Protein AF-A0A9E3AH69-F1 (afdb_monomer_lite)

pLDDT: mean 85.75, std 10.53, range [43.09, 97.44]

Sequence (93 aa):
MIPEGLDHITAQGLTDLLAERFPDVRVRDFERCGDIHGTATKALLKVAYDSPAKGPERMWIKGGWEATSEILRGTGIFSREPRVYAELLPEQA

Radius of gyration: 13.83 Å; chains: 1; bounding box: 34×21×36 Å

Foldseek 3Di:
DAALDPVRDDQVVVQVVCCVPFPPWGWPDWDFPDWDDDLKIKTKIQTDTPDPTDDDRIDIRIGQNDPNNVVVVVVVCSVCVVVCCVVPPDDDD

Secondary structure (DSSP, 8-state):
---SSGGG--HHHHHHHHTTTSTT--EEEEEEEEEE-SSSEEEEEEEEESSSS---SEEEEEE--SGGGHHHHHTTHHHHHHHHHHHHSPPP-

Structure (mmCIF, N/CA/C/O backbone):
data_AF-A0A9E3AH69-F1
#
_entry.id   AF-A0A9E3AH69-F1
#
loop_
_atom_site.group_PDB
_atom_site.id
_atom_site.type_symbol
_atom_site.label_atom_id
_atom_site.label_alt_id
_atom_site.label_comp_id
_atom_site.label_asym_id
_atom_site.label_entity_id
_atom_site.label_seq_id
_atom_site.pdbx_PDB_ins_code
_atom_site.Cartn_x
_atom_site.Cartn_y
_atom_site.Cartn_z
_atom_site.occupancy
_atom_site.B_iso_or_equiv
_atom_site.auth_seq_id
_atom_site.auth_comp_id
_atom_site.auth_asym_id
_atom_site.auth_atom_id
_atom_site.pdbx_PDB_model_num
ATOM 1 N N . MET A 1 1 ? 6.099 -8.817 4.271 1.00 66.31 1 MET A N 1
ATOM 2 C CA . MET A 1 1 ? 6.693 -9.119 2.943 1.00 66.31 1 MET A CA 1
ATOM 3 C C . MET A 1 1 ? 6.136 -8.112 1.943 1.00 66.31 1 MET A C 1
ATOM 5 O O . MET A 1 1 ? 4.954 -7.818 2.039 1.00 66.31 1 MET A O 1
ATOM 9 N N . ILE A 1 2 ? 6.942 -7.545 1.039 1.00 73.81 2 ILE A N 1
ATOM 10 C CA . ILE A 1 2 ? 6.422 -6.647 -0.014 1.00 73.81 2 ILE A CA 1
ATOM 11 C C . ILE A 1 2 ? 5.787 -7.521 -1.111 1.00 73.81 2 ILE A C 1
ATOM 13 O O . ILE A 1 2 ? 6.450 -8.473 -1.524 1.00 73.81 2 ILE A O 1
ATOM 17 N N . PRO A 1 3 ? 4.556 -7.238 -1.582 1.00 85.06 3 PRO A N 1
ATOM 18 C CA . PRO A 1 3 ? 3.938 -7.978 -2.685 1.00 85.06 3 PRO A CA 1
ATOM 19 C C . PRO A 1 3 ? 4.815 -7.996 -3.942 1.00 85.06 3 PRO A C 1
ATOM 21 O O . PRO A 1 3 ? 5.601 -7.078 -4.172 1.00 85.06 3 PRO A O 1
ATOM 24 N N . GLU A 1 4 ? 4.667 -9.012 -4.791 1.00 86.88 4 GLU A N 1
ATOM 25 C CA . GLU A 1 4 ? 5.476 -9.160 -6.015 1.00 86.88 4 GLU A CA 1
ATOM 26 C C . GLU A 1 4 ? 5.072 -8.195 -7.140 1.00 86.88 4 GLU A C 1
ATOM 28 O O . GLU A 1 4 ? 5.836 -7.971 -8.078 1.00 86.88 4 GLU A O 1
ATOM 33 N N . GLY A 1 5 ? 3.888 -7.591 -7.030 1.00 90.12 5 GLY A N 1
ATOM 34 C CA . GLY A 1 5 ? 3.341 -6.623 -7.975 1.00 90.12 5 GLY A CA 1
ATOM 35 C C . GLY A 1 5 ? 2.079 -5.961 -7.432 1.00 90.12 5 GLY A C 1
ATOM 36 O O . GLY A 1 5 ? 1.532 -6.401 -6.419 1.00 90.12 5 GLY A O 1
ATOM 37 N N . LEU A 1 6 ? 1.597 -4.933 -8.136 1.00 90.81 6 LEU A N 1
ATOM 38 C CA . LEU A 1 6 ? 0.348 -4.240 -7.795 1.00 90.81 6 LEU A CA 1
ATOM 39 C C . LEU A 1 6 ? -0.860 -5.184 -7.777 1.00 90.81 6 LEU A C 1
ATOM 41 O O . LEU A 1 6 ? -1.694 -5.108 -6.880 1.00 90.81 6 LEU A O 1
ATOM 45 N N . ASP A 1 7 ? -0.923 -6.114 -8.726 1.00 91.62 7 ASP A N 1
ATOM 46 C CA . ASP A 1 7 ? -2.046 -7.052 -8.841 1.00 91.62 7 ASP A CA 1
ATOM 47 C C . ASP A 1 7 ? -1.959 -8.222 -7.849 1.00 91.62 7 ASP A C 1
ATOM 49 O O . ASP A 1 7 ? -2.895 -9.003 -7.720 1.00 91.62 7 ASP A O 1
ATOM 53 N N . HIS A 1 8 ? -0.858 -8.310 -7.097 1.00 93.19 8 HIS A N 1
ATOM 54 C CA . HIS A 1 8 ? -0.670 -9.283 -6.020 1.00 93.19 8 HIS A CA 1
ATOM 55 C C . HIS A 1 8 ? -0.972 -8.700 -4.634 1.00 93.19 8 HIS A C 1
ATOM 57 O O . HIS A 1 8 ? -0.768 -9.368 -3.618 1.00 93.19 8 HIS A O 1
ATOM 63 N N . ILE A 1 9 ? -1.449 -7.454 -4.561 1.00 93.25 9 ILE A N 1
ATOM 64 C CA . ILE A 1 9 ? -1.951 -6.884 -3.312 1.00 93.25 9 ILE A CA 1
ATOM 65 C C . ILE A 1 9 ? -3.277 -7.577 -2.983 1.00 93.25 9 ILE A C 1
ATOM 67 O O . ILE A 1 9 ? -4.191 -7.609 -3.801 1.00 93.25 9 ILE A O 1
ATOM 71 N N . THR A 1 10 ? -3.390 -8.130 -1.778 1.00 95.44 10 THR A N 1
ATOM 72 C CA . THR A 1 10 ? -4.602 -8.814 -1.308 1.00 95.44 10 THR A CA 1
ATOM 73 C C . THR A 1 10 ? -5.013 -8.293 0.064 1.00 95.44 10 THR A C 1
ATOM 75 O O . THR A 1 10 ? -4.170 -7.833 0.836 1.00 95.44 10 THR A O 1
ATOM 78 N N . ALA A 1 11 ? -6.301 -8.402 0.401 1.00 95.19 11 ALA A N 1
ATOM 79 C CA . ALA A 1 11 ? -6.808 -8.036 1.726 1.00 95.19 11 ALA A CA 1
ATOM 80 C C . ALA A 1 11 ? -6.104 -8.822 2.851 1.00 95.19 11 ALA A C 1
ATOM 82 O O . ALA A 1 11 ? -5.722 -8.245 3.870 1.00 95.19 11 ALA A O 1
ATOM 83 N N . GLN A 1 12 ? -5.843 -10.118 2.638 1.00 95.25 12 GLN A N 1
ATOM 84 C CA . GLN A 1 12 ? -5.085 -10.927 3.594 1.00 95.25 12 GLN A CA 1
ATOM 85 C C . GLN A 1 12 ? -3.645 -10.419 3.743 1.00 95.25 12 GLN A C 1
ATOM 87 O O . GLN A 1 12 ? -3.191 -10.204 4.860 1.00 95.25 12 GLN A O 1
ATOM 92 N N . GLY A 1 13 ? -2.955 -10.123 2.638 1.00 93.50 13 GLY A N 1
ATOM 93 C CA . GLY A 1 13 ? -1.597 -9.580 2.700 1.00 93.50 13 GLY A CA 1
ATOM 94 C C . GLY A 1 13 ? -1.522 -8.226 3.416 1.00 93.50 13 GLY A C 1
ATOM 95 O O . GLY A 1 13 ? -0.577 -7.975 4.161 1.00 93.50 13 GLY A O 1
ATOM 96 N N . LEU A 1 14 ? -2.525 -7.358 3.239 1.00 93.31 14 LEU A N 1
ATOM 97 C CA . LEU A 1 14 ? -2.623 -6.097 3.982 1.00 93.31 14 LEU A CA 1
ATOM 98 C C . LEU A 1 14 ? -2.899 -6.325 5.473 1.00 93.31 14 LEU A C 1
ATOM 100 O O . LEU A 1 14 ? -2.326 -5.625 6.303 1.00 93.31 14 LEU A O 1
ATOM 104 N N . THR A 1 15 ? -3.732 -7.312 5.814 1.00 93.75 15 THR A N 1
ATOM 105 C CA . THR A 1 15 ? -3.961 -7.728 7.206 1.00 93.75 15 THR A CA 1
ATOM 106 C C . THR A 1 15 ? -2.648 -8.146 7.861 1.00 93.75 15 THR A C 1
ATOM 108 O O . THR A 1 15 ? -2.285 -7.603 8.902 1.00 93.75 15 THR A O 1
ATOM 111 N N . ASP A 1 16 ? -1.892 -9.029 7.207 1.00 91.94 16 ASP A N 1
ATOM 112 C CA . ASP A 1 16 ? -0.622 -9.540 7.724 1.00 91.94 16 ASP A CA 1
ATOM 113 C C . ASP A 1 16 ? 0.421 -8.422 7.893 1.00 91.94 16 ASP A C 1
ATOM 115 O O . ASP A 1 16 ? 1.170 -8.407 8.868 1.00 91.94 16 ASP A O 1
ATOM 119 N N . LEU A 1 17 ? 0.461 -7.457 6.965 1.00 88.94 17 LEU A N 1
ATOM 120 C CA . LEU A 1 17 ? 1.359 -6.299 7.039 1.00 88.94 17 LEU A CA 1
ATOM 121 C C . LEU A 1 17 ? 1.008 -5.336 8.178 1.00 88.94 17 LEU A C 1
ATOM 123 O O . LEU A 1 17 ? 1.905 -4.748 8.778 1.00 88.94 17 LEU A O 1
ATOM 127 N N . LEU A 1 18 ? -0.280 -5.132 8.451 1.00 89.56 18 LEU A N 1
ATOM 128 C CA . LEU A 1 18 ? -0.736 -4.189 9.472 1.00 89.56 18 LEU A CA 1
ATOM 129 C C . LEU A 1 18 ? -0.708 -4.787 10.883 1.00 89.56 18 LEU A C 1
ATOM 131 O O . LEU A 1 18 ? -0.576 -4.028 11.843 1.00 89.56 18 LEU A O 1
ATOM 135 N N . ALA A 1 19 ? -0.798 -6.114 11.012 1.00 90.50 19 ALA A N 1
ATOM 136 C CA . ALA A 1 19 ? -0.906 -6.816 12.292 1.00 90.50 19 ALA A CA 1
ATOM 137 C C . ALA A 1 19 ? 0.252 -6.535 13.266 1.00 90.50 19 ALA A C 1
ATOM 139 O O . ALA A 1 19 ? 0.044 -6.573 14.475 1.00 90.50 19 ALA A O 1
ATOM 140 N N . GLU A 1 20 ? 1.449 -6.211 12.761 1.00 86.31 20 GLU A N 1
ATOM 141 C CA . GLU A 1 20 ? 2.604 -5.851 13.598 1.00 86.31 20 GLU A CA 1
ATOM 142 C C . GLU A 1 20 ? 2.346 -4.587 14.436 1.00 86.31 20 GLU A C 1
ATOM 144 O O . GLU A 1 20 ? 2.725 -4.530 15.603 1.00 86.31 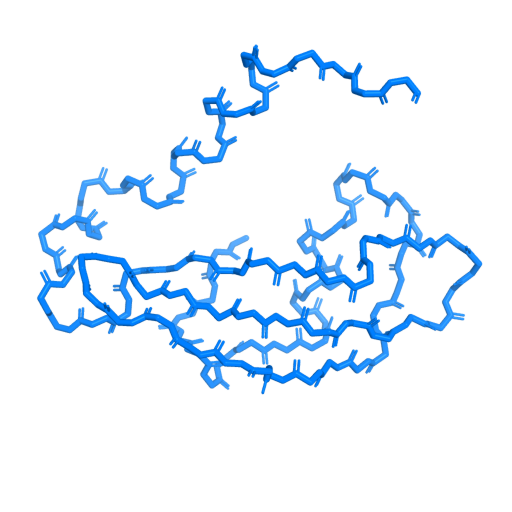20 GLU A O 1
ATOM 149 N N . ARG A 1 21 ? 1.674 -3.579 13.860 1.00 86.00 21 ARG A N 1
ATOM 150 C CA . ARG A 1 21 ? 1.395 -2.293 14.525 1.00 86.00 21 ARG A CA 1
ATOM 151 C C . ARG A 1 21 ? -0.034 -2.179 15.052 1.00 86.00 21 ARG A C 1
ATOM 153 O O . ARG A 1 21 ? -0.274 -1.446 16.007 1.00 86.00 21 ARG A O 1
ATOM 160 N N . PHE A 1 22 ? -0.977 -2.880 14.433 1.00 89.81 22 PHE A N 1
ATOM 161 C CA . PHE A 1 22 ? -2.390 -2.873 14.797 1.00 89.81 22 PHE A CA 1
ATOM 162 C C . PHE A 1 22 ? -2.835 -4.311 15.089 1.00 89.81 22 PHE A C 1
ATOM 164 O O . PHE A 1 22 ? -3.362 -4.977 14.193 1.00 89.81 22 PHE A O 1
ATOM 171 N N . PRO A 1 23 ? -2.617 -4.810 16.320 1.00 89.19 23 PRO A N 1
ATOM 172 C CA . PRO A 1 23 ? -3.096 -6.129 16.716 1.00 89.19 23 PRO A CA 1
ATOM 173 C C . PRO A 1 23 ? -4.599 -6.279 16.444 1.00 89.19 23 PRO A C 1
ATOM 175 O O . PRO A 1 23 ? -5.362 -5.320 16.565 1.00 89.19 23 PRO A O 1
ATOM 178 N N . ASP A 1 24 ? -5.015 -7.480 16.044 1.00 90.69 24 ASP A N 1
ATOM 179 C CA . ASP A 1 24 ? -6.405 -7.843 15.720 1.00 90.69 24 ASP A CA 1
ATOM 180 C C . ASP A 1 24 ? -7.048 -7.112 14.523 1.00 90.69 24 ASP A C 1
ATOM 182 O O . ASP A 1 24 ? -8.245 -7.285 14.265 1.00 90.69 24 ASP A O 1
ATOM 186 N N . VAL A 1 25 ? -6.280 -6.335 13.749 1.00 93.44 25 VAL A N 1
ATOM 187 C CA . VAL A 1 25 ? -6.771 -5.733 12.502 1.00 93.44 25 VAL A CA 1
ATOM 188 C C . VAL A 1 25 ? -7.193 -6.817 11.509 1.00 93.44 25 VAL A C 1
ATOM 190 O O . VAL A 1 25 ? -6.503 -7.818 11.330 1.00 93.44 25 VAL A O 1
ATOM 193 N N . ARG A 1 26 ? -8.331 -6.617 10.837 1.00 94.75 26 ARG A N 1
ATOM 194 C CA . ARG A 1 26 ? -8.761 -7.453 9.708 1.00 94.75 26 ARG A CA 1
ATOM 195 C C . ARG A 1 26 ? -9.228 -6.585 8.556 1.00 94.75 26 ARG A C 1
ATOM 197 O O . ARG A 1 26 ? -10.261 -5.919 8.655 1.00 94.75 26 ARG A O 1
ATOM 204 N N . VAL A 1 27 ? -8.465 -6.595 7.468 1.00 94.75 27 VAL A N 1
ATOM 205 C CA . VAL A 1 27 ? -8.848 -5.946 6.213 1.00 94.75 27 VAL A CA 1
ATOM 206 C C . VAL A 1 27 ? -9.862 -6.835 5.507 1.00 94.75 27 VAL A C 1
ATOM 208 O O . VAL A 1 27 ? -9.572 -7.989 5.200 1.00 94.75 27 VAL A O 1
ATOM 211 N N . ARG A 1 28 ? -11.043 -6.284 5.234 1.00 96.06 28 ARG A N 1
ATOM 212 C CA . ARG A 1 28 ? -12.076 -6.938 4.427 1.00 96.06 28 ARG A CA 1
ATOM 213 C C . ARG A 1 28 ? -11.790 -6.772 2.942 1.00 96.06 28 ARG A C 1
ATOM 215 O O . ARG A 1 28 ? -11.871 -7.728 2.182 1.00 96.06 28 ARG A O 1
ATOM 222 N N . ASP A 1 29 ? -11.519 -5.534 2.542 1.00 96.31 29 ASP A N 1
ATOM 223 C CA . ASP A 1 29 ? -11.382 -5.146 1.142 1.00 96.31 29 ASP A CA 1
ATOM 224 C C . ASP A 1 29 ? -10.555 -3.863 1.018 1.00 96.31 29 ASP A C 1
ATOM 226 O O . ASP A 1 29 ? -10.313 -3.160 2.007 1.00 96.31 29 ASP A O 1
ATOM 230 N N . PHE A 1 30 ? -10.134 -3.540 -0.197 1.00 96.44 30 PHE A N 1
ATOM 231 C CA . PHE A 1 30 ? -9.466 -2.289 -0.502 1.00 96.44 30 PHE A CA 1
ATOM 232 C C . PHE A 1 30 ? -9.768 -1.816 -1.926 1.00 96.44 30 PHE A C 1
ATOM 234 O O . PHE A 1 30 ? -9.970 -2.594 -2.851 1.00 96.44 30 PHE A O 1
ATOM 241 N N . GLU A 1 31 ? -9.725 -0.503 -2.111 1.00 97.44 31 GLU A N 1
ATOM 242 C CA . GLU A 1 31 ? -9.821 0.146 -3.412 1.00 97.44 31 GLU A CA 1
ATOM 243 C C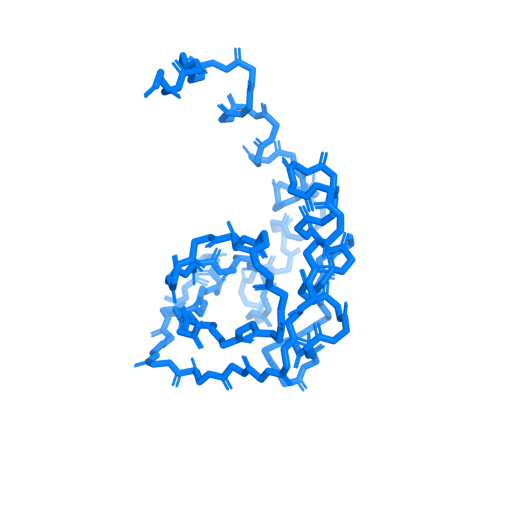 . GLU A 1 31 ? -8.458 0.743 -3.775 1.00 97.44 31 GLU A C 1
ATOM 245 O O . GLU A 1 31 ? -7.857 1.467 -2.974 1.00 97.44 31 GLU A O 1
ATOM 250 N N . ARG A 1 32 ? -7.966 0.461 -4.986 1.00 95.81 32 ARG A N 1
ATOM 251 C CA . ARG A 1 32 ? -6.775 1.116 -5.542 1.00 95.81 32 ARG A CA 1
ATOM 252 C C . ARG A 1 32 ? -7.195 2.451 -6.149 1.00 95.81 32 ARG A C 1
ATOM 254 O O . ARG A 1 32 ? -7.773 2.492 -7.229 1.00 95.81 32 ARG A O 1
ATOM 261 N N . CYS A 1 33 ? -6.919 3.538 -5.437 1.00 96.50 33 CYS A N 1
ATOM 262 C CA . CYS A 1 33 ? -7.367 4.879 -5.812 1.00 96.50 33 CYS A CA 1
ATOM 263 C C . CYS A 1 33 ? -6.421 5.586 -6.791 1.00 96.50 33 CYS A C 1
ATOM 265 O O . CYS A 1 33 ? -6.793 6.604 -7.370 1.00 96.50 33 CYS A O 1
ATOM 267 N N . GLY A 1 34 ? -5.191 5.097 -6.949 1.00 94.69 34 GLY A N 1
ATOM 268 C CA . GLY A 1 34 ? -4.246 5.652 -7.906 1.00 94.69 34 GLY A CA 1
ATOM 269 C C . GLY A 1 34 ? -2.836 5.116 -7.734 1.00 94.69 34 GLY A C 1
ATOM 270 O O . GLY A 1 34 ? -2.453 4.687 -6.644 1.00 94.69 34 GLY A O 1
ATOM 271 N N . ASP A 1 35 ? -2.071 5.214 -8.816 1.00 95.62 35 ASP A N 1
ATOM 272 C CA . ASP A 1 35 ? -0.722 4.676 -8.918 1.00 95.62 35 ASP A CA 1
ATOM 273 C C . ASP A 1 35 ? 0.273 5.786 -9.290 1.00 95.62 35 ASP A C 1
ATOM 275 O O . ASP A 1 35 ? -0.034 6.709 -10.047 1.00 95.62 35 ASP A O 1
ATOM 279 N N . ILE A 1 36 ? 1.484 5.706 -8.740 1.00 93.44 36 ILE A N 1
ATOM 280 C CA . ILE A 1 36 ? 2.619 6.557 -9.105 1.00 93.44 36 ILE A CA 1
ATOM 281 C C . ILE A 1 36 ? 3.736 5.653 -9.609 1.00 93.44 36 ILE A C 1
ATOM 283 O O . ILE A 1 36 ? 4.253 4.820 -8.860 1.00 93.44 36 ILE A O 1
ATOM 287 N N . HIS A 1 37 ? 4.144 5.874 -10.856 1.00 92.69 37 HIS A N 1
ATOM 288 C CA . HIS A 1 37 ? 5.217 5.140 -11.522 1.00 92.69 37 HIS A CA 1
ATOM 289 C C . HIS A 1 37 ? 6.532 5.928 -11.501 1.00 92.69 37 HIS A C 1
ATOM 291 O O . HIS A 1 37 ? 6.547 7.152 -11.353 1.00 92.69 37 HIS A O 1
ATOM 297 N N . GLY A 1 38 ? 7.653 5.221 -11.642 1.00 86.31 38 GLY A N 1
ATOM 298 C CA . GLY A 1 38 ? 8.993 5.803 -11.680 1.00 86.31 38 GLY A CA 1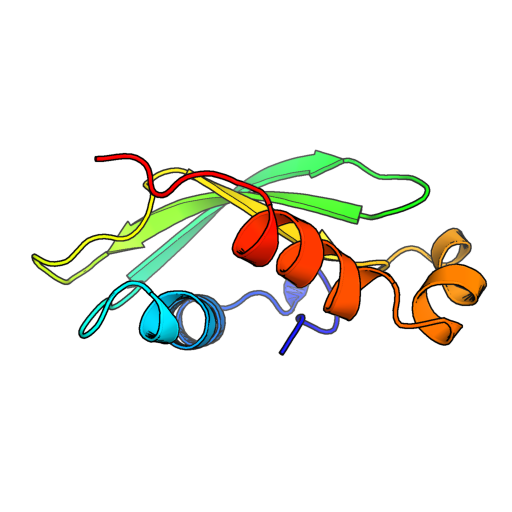
ATOM 299 C C . GLY A 1 38 ? 9.999 4.919 -10.957 1.00 86.31 38 GLY A C 1
ATOM 300 O O . GLY A 1 38 ? 9.865 3.702 -10.935 1.00 86.31 38 GLY A O 1
ATOM 301 N N . THR A 1 39 ? 10.984 5.538 -10.305 1.00 84.69 39 THR A N 1
ATOM 302 C CA . THR A 1 39 ? 12.042 4.846 -9.547 1.00 84.69 39 THR A CA 1
ATOM 303 C C . THR A 1 39 ? 11.499 3.819 -8.545 1.00 84.69 39 THR A C 1
ATOM 305 O O . THR A 1 39 ? 12.098 2.764 -8.340 1.00 84.69 39 THR A O 1
ATOM 308 N N . ALA A 1 40 ? 10.346 4.123 -7.946 1.00 88.31 40 ALA A N 1
ATOM 309 C CA . ALA A 1 40 ? 9.560 3.205 -7.136 1.00 88.31 40 ALA A CA 1
ATOM 310 C C . ALA A 1 40 ? 8.086 3.331 -7.518 1.00 88.31 40 ALA A C 1
ATOM 312 O O . ALA A 1 40 ? 7.565 4.456 -7.532 1.00 88.31 40 ALA A O 1
ATOM 313 N N . THR A 1 41 ? 7.425 2.197 -7.720 1.00 91.25 41 THR A N 1
ATOM 314 C CA . THR A 1 41 ? 5.979 2.103 -7.907 1.00 91.25 41 THR A CA 1
ATOM 315 C C . THR A 1 41 ? 5.275 2.279 -6.565 1.00 91.25 41 THR A C 1
ATOM 317 O O . THR A 1 41 ? 5.686 1.707 -5.551 1.00 91.25 41 THR A O 1
ATOM 320 N N . LYS A 1 42 ? 4.216 3.084 -6.534 1.00 92.88 42 LYS A N 1
ATOM 321 C CA . LYS A 1 42 ? 3.400 3.291 -5.334 1.00 92.88 42 LYS A CA 1
ATOM 322 C C . LYS A 1 42 ? 1.935 3.174 -5.699 1.00 92.88 42 LYS A C 1
ATOM 324 O O . LYS A 1 42 ? 1.539 3.762 -6.697 1.00 92.88 42 LYS A O 1
AT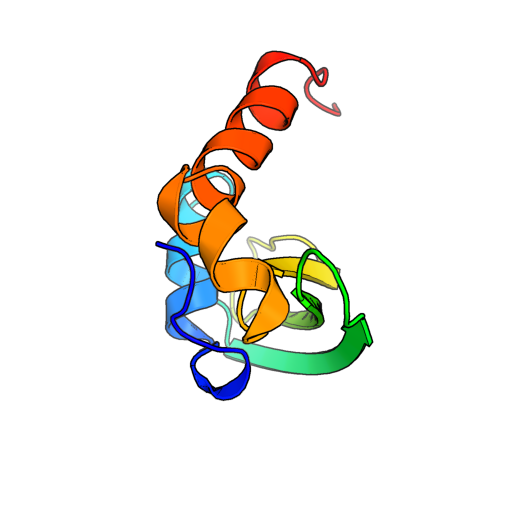OM 329 N N . ALA A 1 43 ? 1.155 2.500 -4.867 1.00 95.06 43 ALA A N 1
ATOM 330 C CA . ALA A 1 43 ? -0.299 2.492 -4.967 1.00 95.06 43 ALA A CA 1
ATOM 331 C C . ALA A 1 43 ? -0.915 3.121 -3.723 1.00 95.06 43 ALA A C 1
ATOM 333 O O . ALA A 1 43 ? -0.535 2.781 -2.597 1.00 95.06 43 ALA A O 1
ATOM 334 N N . LEU A 1 44 ? -1.859 4.036 -3.938 1.00 96.50 44 LEU A N 1
ATOM 335 C CA . LEU A 1 44 ? -2.717 4.570 -2.893 1.00 96.50 44 LEU A CA 1
ATOM 336 C C . LEU A 1 44 ? -3.907 3.640 -2.737 1.00 96.50 44 LEU A C 1
ATOM 338 O O . LEU A 1 44 ? -4.692 3.453 -3.667 1.00 96.50 44 LEU A O 1
ATOM 342 N N . LEU A 1 45 ? -4.053 3.097 -1.539 1.00 96.94 45 LEU A N 1
ATOM 343 C CA . LEU A 1 45 ? -5.134 2.199 -1.187 1.00 96.94 45 LEU A CA 1
ATOM 344 C C . LEU A 1 45 ? -6.082 2.906 -0.227 1.00 96.94 45 LEU A C 1
ATOM 346 O O . LEU A 1 45 ? -5.632 3.553 0.720 1.00 96.94 45 LEU A O 1
ATOM 350 N N . LYS A 1 46 ? -7.385 2.745 -0.443 1.00 97.19 46 LYS A N 1
ATOM 351 C CA . LYS A 1 46 ? -8.422 3.004 0.557 1.00 97.19 46 LYS A CA 1
ATOM 352 C C . LYS A 1 46 ? -8.863 1.665 1.133 1.00 97.19 46 LYS A C 1
ATOM 354 O O . LYS A 1 46 ? -9.271 0.789 0.380 1.00 97.19 46 LYS A O 1
ATOM 359 N N . VAL A 1 47 ? -8.764 1.499 2.446 1.00 95.62 47 VAL A N 1
ATOM 360 C CA . VAL A 1 47 ? -8.874 0.189 3.103 1.00 95.62 47 VAL A CA 1
ATOM 361 C C . VAL A 1 47 ? -10.162 0.107 3.917 1.00 95.62 47 VAL A C 1
ATOM 363 O O . VAL A 1 47 ? -10.495 1.024 4.668 1.00 95.62 47 VAL A O 1
ATOM 366 N N . ALA A 1 48 ? -10.891 -0.998 3.771 1.00 95.12 48 ALA A N 1
ATOM 367 C CA . ALA A 1 48 ? -12.078 -1.312 4.553 1.00 95.12 48 ALA A CA 1
ATOM 368 C C . ALA A 1 48 ? -11.777 -2.455 5.531 1.00 95.12 48 ALA A C 1
ATOM 370 O O . ALA A 1 48 ? -11.215 -3.479 5.145 1.00 95.12 48 ALA A O 1
ATOM 371 N N . TYR A 1 49 ? -12.195 -2.297 6.786 1.00 94.81 49 TYR A N 1
ATOM 372 C CA . TYR A 1 49 ? -11.936 -3.251 7.867 1.00 94.81 49 TYR A CA 1
ATOM 373 C C . TYR A 1 49 ? -13.242 -3.850 8.400 1.00 94.81 49 TYR A C 1
ATOM 375 O O . TYR A 1 49 ? -14.253 -3.147 8.457 1.00 94.81 49 TYR A O 1
ATOM 383 N N . ASP A 1 50 ? -13.201 -5.112 8.832 1.00 85.50 50 ASP A N 1
ATOM 384 C CA . ASP A 1 50 ? -14.313 -5.774 9.542 1.00 85.50 50 ASP A CA 1
ATOM 385 C C . ASP A 1 50 ? -14.217 -5.630 11.073 1.00 85.50 50 ASP A C 1
ATOM 387 O O . ASP A 1 50 ? -15.180 -5.893 11.792 1.00 85.50 50 ASP A O 1
ATOM 391 N N . SER A 1 51 ? -13.058 -5.210 11.590 1.00 72.69 51 SER A N 1
ATOM 392 C CA . SER A 1 51 ? -12.755 -5.145 13.022 1.00 72.69 51 SER A CA 1
ATOM 393 C C . SER A 1 51 ? -13.012 -3.761 13.653 1.00 72.69 51 SER A C 1
ATOM 395 O O . SER A 1 51 ? -12.933 -2.735 12.969 1.00 72.69 51 SER A O 1
ATOM 397 N N . PRO A 1 52 ? -13.262 -3.697 14.982 1.00 70.88 52 PRO A N 1
ATOM 398 C CA . PRO A 1 52 ? -13.282 -2.437 15.732 1.00 70.88 52 PRO A CA 1
ATOM 399 C C . PRO A 1 52 ? -11.907 -1.756 15.746 1.00 70.88 52 PRO A C 1
ATOM 401 O O . PRO A 1 52 ? -11.828 -0.535 15.621 1.00 70.88 52 PRO A O 1
ATOM 404 N N . ALA A 1 53 ? -10.834 -2.551 15.864 1.00 66.50 53 ALA A N 1
ATOM 405 C CA . ALA A 1 53 ? -9.461 -2.103 15.658 1.00 66.50 53 ALA A CA 1
ATOM 406 C C . ALA A 1 53 ? -9.259 -1.783 14.175 1.00 66.50 53 ALA A C 1
ATOM 408 O O . ALA A 1 53 ? -9.526 -2.622 13.311 1.00 66.50 53 ALA A O 1
ATOM 409 N N . LYS A 1 54 ? -8.811 -0.564 13.877 1.00 77.50 54 LYS A N 1
ATOM 410 C CA . LYS A 1 54 ? -8.626 -0.083 12.509 1.00 77.50 54 LYS A CA 1
ATOM 411 C C . LYS A 1 54 ? -7.203 0.415 12.336 1.00 77.50 54 LYS A C 1
ATOM 413 O O . LYS A 1 54 ? -6.713 1.197 13.147 1.00 77.50 54 LYS A O 1
ATOM 418 N N . GLY A 1 55 ? -6.573 -0.033 11.256 1.00 86.00 55 GLY A N 1
ATOM 419 C CA . GLY A 1 55 ? -5.419 0.654 10.701 1.00 86.00 55 GLY A CA 1
ATOM 420 C C . GLY A 1 55 ? -5.842 1.960 10.010 1.00 86.00 55 GLY A C 1
ATOM 421 O O . GLY A 1 55 ? -6.993 2.394 10.116 1.00 86.00 55 GLY A O 1
ATOM 422 N N . PRO A 1 56 ? -4.933 2.597 9.263 1.00 90.38 56 PRO A N 1
ATOM 423 C CA . PRO A 1 56 ? -5.255 3.808 8.520 1.00 90.38 56 PRO A CA 1
ATOM 424 C C . PRO A 1 56 ? -6.330 3.552 7.450 1.00 90.38 56 PRO A C 1
ATOM 426 O O . PRO A 1 56 ? -6.336 2.512 6.791 1.00 90.38 56 PRO A O 1
ATOM 429 N N . GLU A 1 57 ? -7.221 4.524 7.230 1.00 91.94 57 GLU A N 1
ATOM 430 C CA . GLU A 1 57 ? -8.244 4.449 6.169 1.00 91.94 57 GLU A CA 1
ATOM 431 C C . GLU A 1 57 ? -7.639 4.524 4.762 1.00 91.94 57 GLU A C 1
ATOM 433 O O . GLU A 1 57 ? -8.208 4.010 3.798 1.00 91.94 57 GLU A O 1
ATOM 438 N N . ARG A 1 58 ? -6.488 5.191 4.639 1.00 94.00 58 ARG A N 1
ATOM 439 C CA . ARG A 1 58 ? -5.724 5.310 3.400 1.00 94.00 58 ARG A CA 1
ATOM 440 C C . ARG A 1 58 ? -4.265 5.002 3.661 1.00 94.00 58 ARG A C 1
ATOM 442 O O . ARG A 1 58 ? -3.695 5.512 4.622 1.00 94.00 58 ARG A O 1
ATOM 449 N N . MET A 1 59 ? -3.645 4.234 2.777 1.00 92.62 59 MET A N 1
ATOM 450 C CA . MET A 1 59 ? -2.223 3.928 2.881 1.00 92.62 59 MET A CA 1
ATOM 451 C C . MET A 1 59 ? -1.549 3.877 1.519 1.00 92.62 59 MET A C 1
ATOM 453 O O . MET A 1 59 ? -2.155 3.489 0.524 1.00 92.62 59 MET A O 1
ATOM 457 N N . TRP A 1 60 ? -0.271 4.243 1.498 1.00 92.81 60 TRP A N 1
ATOM 458 C CA . TRP A 1 60 ? 0.597 3.990 0.359 1.00 92.81 60 TRP A CA 1
ATOM 459 C C . TRP A 1 60 ? 1.318 2.669 0.564 1.00 92.81 60 TRP A C 1
ATOM 461 O O . TRP A 1 60 ? 2.001 2.485 1.571 1.00 92.81 60 TRP A O 1
ATOM 471 N N . ILE A 1 61 ? 1.223 1.780 -0.418 1.00 90.62 61 ILE A N 1
ATOM 472 C CA . ILE A 1 61 ? 2.147 0.659 -0.540 1.00 90.62 61 ILE A CA 1
ATOM 473 C C . ILE A 1 61 ? 3.186 1.002 -1.600 1.00 90.62 61 ILE A C 1
ATOM 475 O O . ILE A 1 61 ? 2.855 1.534 -2.661 1.00 90.62 61 ILE A O 1
ATOM 479 N N . LYS A 1 62 ? 4.456 0.740 -1.293 1.00 89.69 62 LYS A N 1
ATOM 480 C CA . LYS A 1 62 ? 5.590 1.054 -2.161 1.00 89.69 62 LYS A CA 1
ATOM 481 C C . LYS A 1 62 ? 6.336 -0.226 -2.505 1.00 89.69 62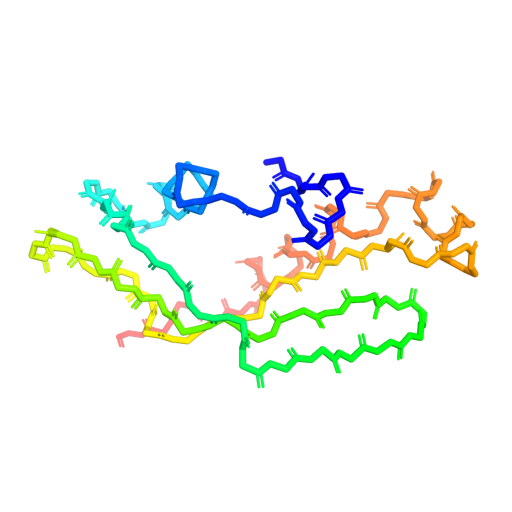 LYS A C 1
ATOM 483 O O . LYS A 1 62 ? 6.694 -0.999 -1.620 1.00 89.69 62 LYS A O 1
ATOM 488 N N . GLY A 1 63 ? 6.609 -0.396 -3.789 1.00 87.94 63 GLY A N 1
ATOM 489 C CA . GLY A 1 63 ? 7.453 -1.449 -4.328 1.00 87.94 63 GLY A CA 1
ATOM 490 C C . GLY A 1 63 ? 8.330 -0.909 -5.452 1.00 87.94 63 GLY A C 1
ATOM 491 O O . GLY A 1 63 ? 8.241 0.252 -5.843 1.00 87.94 63 GLY A O 1
ATOM 492 N N . GLY A 1 64 ? 9.199 -1.756 -5.982 1.00 88.25 64 GLY A N 1
ATOM 493 C CA . GLY A 1 64 ? 9.975 -1.451 -7.182 1.00 88.25 64 GLY A CA 1
ATOM 494 C C . GLY A 1 64 ? 9.527 -2.329 -8.326 1.00 88.25 64 GLY A C 1
ATOM 495 O O . GLY A 1 64 ? 10.337 -3.127 -8.771 1.00 88.25 64 GLY A O 1
ATOM 496 N N . TRP A 1 65 ? 8.252 -2.269 -8.718 1.00 89.12 65 TRP A N 1
ATOM 497 C CA . TRP A 1 65 ? 7.654 -3.233 -9.649 1.00 89.12 65 TRP A CA 1
ATOM 498 C C . TRP A 1 65 ? 7.899 -2.909 -11.124 1.00 89.12 65 TRP A C 1
ATOM 500 O O . TRP A 1 65 ? 7.744 -3.796 -11.958 1.00 89.12 65 TRP A O 1
ATOM 510 N N . GLU A 1 66 ? 8.367 -1.701 -11.442 1.00 87.81 66 GLU A N 1
ATOM 511 C CA . GLU A 1 66 ? 8.813 -1.356 -12.794 1.00 87.81 66 GLU A CA 1
ATOM 512 C C . GLU A 1 66 ? 10.095 -2.102 -13.192 1.00 87.81 66 GLU A C 1
ATOM 514 O O . GLU A 1 66 ? 10.949 -2.418 -12.354 1.00 87.81 66 GLU A O 1
ATOM 519 N N . ALA A 1 67 ? 10.283 -2.299 -14.501 1.00 85.94 67 ALA A N 1
ATOM 520 C CA . ALA A 1 67 ? 11.539 -2.808 -15.059 1.00 85.94 67 ALA A CA 1
ATOM 521 C C . ALA A 1 67 ? 12.728 -1.893 -14.713 1.00 85.94 67 ALA A C 1
ATOM 523 O O . ALA A 1 67 ? 13.803 -2.356 -14.344 1.00 85.94 67 ALA A O 1
ATOM 524 N N . THR A 1 68 ? 12.516 -0.574 -14.732 1.00 84.62 68 THR A N 1
ATOM 525 C CA . THR A 1 68 ? 13.540 0.424 -14.380 1.00 84.62 68 THR A CA 1
ATOM 526 C C . THR A 1 68 ? 13.947 0.385 -12.902 1.00 84.62 68 THR A C 1
ATOM 528 O O . THR A 1 68 ? 14.970 0.964 -12.535 1.00 84.62 68 THR A O 1
ATOM 531 N N . SER A 1 69 ? 13.195 -0.315 -12.045 1.00 86.75 69 SER A N 1
ATOM 532 C CA . SER A 1 69 ? 13.496 -0.471 -10.620 1.00 86.75 69 SER A CA 1
ATOM 533 C C . SER A 1 69 ? 14.401 -1.669 -10.305 1.00 86.75 69 SER A C 1
ATOM 535 O O . SER A 1 69 ? 14.712 -1.869 -9.132 1.00 86.75 69 SER A O 1
ATOM 537 N N . GLU A 1 70 ? 14.827 -2.473 -11.289 1.00 83.88 70 GLU A N 1
ATOM 538 C CA . GLU A 1 70 ? 15.588 -3.717 -11.067 1.00 83.88 70 GLU A CA 1
ATOM 539 C C . GLU A 1 70 ? 16.838 -3.509 -10.199 1.00 83.88 70 GLU A C 1
ATOM 541 O O . GLU A 1 70 ? 16.998 -4.174 -9.174 1.00 83.88 70 GLU A O 1
ATOM 546 N N . ILE A 1 71 ? 17.668 -2.517 -10.541 1.00 83.62 71 ILE A N 1
ATOM 547 C CA . ILE A 1 71 ? 18.891 -2.193 -9.791 1.00 83.62 71 ILE A CA 1
ATOM 548 C C . ILE A 1 71 ? 18.562 -1.886 -8.324 1.00 83.62 71 ILE A C 1
ATOM 550 O O . ILE A 1 71 ? 19.215 -2.392 -7.414 1.00 83.62 71 ILE A O 1
ATOM 554 N N . LEU A 1 72 ? 17.519 -1.093 -8.071 1.00 83.62 72 LEU A N 1
ATOM 555 C CA . LEU A 1 72 ? 17.110 -0.727 -6.712 1.00 83.62 72 LEU A CA 1
ATOM 556 C C . LEU A 1 72 ? 16.471 -1.891 -5.955 1.00 83.62 72 LEU A C 1
ATOM 558 O O . LEU A 1 72 ? 16.628 -2.003 -4.741 1.00 83.62 72 LEU A O 1
ATOM 562 N N . ARG A 1 73 ? 15.785 -2.791 -6.659 1.00 83.62 73 ARG A N 1
ATOM 563 C CA . ARG A 1 73 ? 15.267 -4.029 -6.075 1.00 83.62 73 ARG A CA 1
ATOM 564 C C . ARG A 1 73 ? 16.421 -4.904 -5.583 1.00 83.62 73 ARG A C 1
ATOM 566 O O . ARG A 1 73 ? 16.368 -5.385 -4.454 1.00 83.62 73 ARG A O 1
ATOM 573 N N . GLY A 1 74 ? 17.488 -5.016 -6.379 1.00 82.69 74 GLY A N 1
ATOM 574 C CA . GLY A 1 74 ? 18.700 -5.768 -6.044 1.00 82.69 74 GLY A CA 1
ATOM 575 C C . GLY A 1 74 ? 19.450 -5.250 -4.811 1.00 82.69 74 GLY A C 1
ATOM 576 O O . GLY A 1 74 ? 20.070 -6.037 -4.100 1.00 82.69 74 GLY A O 1
ATOM 577 N N . THR A 1 75 ? 19.354 -3.955 -4.488 1.00 85.25 75 THR A N 1
ATOM 578 C CA . THR A 1 75 ? 19.954 -3.403 -3.255 1.00 85.25 75 THR A CA 1
ATOM 579 C C . THR A 1 75 ? 19.102 -3.637 -2.002 1.00 85.25 75 THR A C 1
ATOM 581 O O . THR A 1 75 ? 19.564 -3.407 -0.881 1.00 85.25 75 THR A O 1
ATOM 584 N N . GLY A 1 76 ? 17.853 -4.086 -2.167 1.00 82.38 76 GLY A N 1
ATOM 585 C CA . GLY A 1 76 ? 16.901 -4.294 -1.077 1.00 82.38 76 GLY A CA 1
ATOM 586 C C . GLY A 1 76 ? 16.354 -3.001 -0.465 1.00 82.38 76 GLY A C 1
ATOM 587 O O . GLY A 1 76 ? 15.811 -3.042 0.641 1.00 82.38 76 GLY A O 1
ATOM 588 N N . ILE A 1 77 ? 16.489 -1.853 -1.146 1.00 82.81 77 ILE A N 1
ATOM 589 C CA . ILE A 1 77 ? 16.144 -0.538 -0.581 1.00 82.81 77 ILE A CA 1
ATOM 590 C C . ILE A 1 77 ? 14.677 -0.441 -0.144 1.00 82.81 77 ILE A C 1
ATOM 592 O O . ILE A 1 77 ? 14.398 0.075 0.935 1.00 82.81 77 ILE A O 1
ATOM 596 N N . PHE A 1 78 ? 13.749 -1.030 -0.906 1.00 81.12 78 PHE A N 1
ATOM 597 C CA . PHE A 1 78 ? 12.311 -0.964 -0.612 1.00 81.12 78 PHE A CA 1
ATOM 598 C C . PHE A 1 78 ? 11.920 -1.667 0.694 1.00 81.12 78 PHE A C 1
ATOM 600 O O . PHE A 1 78 ? 10.964 -1.255 1.341 1.00 81.12 78 PHE A O 1
ATOM 607 N N . SER A 1 79 ? 12.685 -2.674 1.122 1.00 78.44 79 SER A N 1
ATOM 608 C CA . SER A 1 79 ? 12.471 -3.369 2.400 1.00 78.44 79 SER A CA 1
ATOM 609 C C . SER A 1 79 ? 13.165 -2.680 3.580 1.00 78.44 79 SER A C 1
ATOM 611 O O . SER A 1 79 ? 12.827 -2.950 4.731 1.00 78.44 79 SER A O 1
ATOM 613 N N . ARG A 1 80 ? 14.159 -1.819 3.318 1.00 77.44 80 ARG A N 1
ATOM 614 C CA . ARG A 1 80 ? 14.959 -1.130 4.347 1.00 77.44 80 ARG A CA 1
ATOM 615 C C . ARG A 1 80 ? 14.434 0.269 4.664 1.00 77.44 80 ARG A C 1
ATOM 617 O O . ARG A 1 80 ? 14.463 0.670 5.819 1.00 77.44 80 ARG A O 1
ATOM 624 N N . GLU A 1 81 ? 13.933 0.990 3.666 1.00 75.69 81 GLU A N 1
ATOM 625 C CA . GLU A 1 81 ? 13.438 2.366 3.801 1.00 75.69 81 GLU A CA 1
ATOM 626 C C . GLU A 1 81 ? 12.340 2.538 4.877 1.00 75.69 81 GLU A C 1
ATOM 628 O O . GLU A 1 81 ? 12.440 3.487 5.653 1.00 75.69 81 GLU A O 1
ATOM 633 N N . PRO A 1 82 ? 11.361 1.619 5.044 1.00 74.19 82 PRO A N 1
ATOM 634 C CA . PRO A 1 82 ? 10.385 1.712 6.134 1.00 74.19 82 PRO A CA 1
ATOM 635 C C . PRO A 1 82 ? 11.002 1.691 7.541 1.00 74.19 82 PRO A C 1
ATOM 637 O O . PRO A 1 82 ? 10.452 2.308 8.449 1.00 74.19 82 PRO A O 1
ATOM 640 N N . ARG A 1 83 ? 12.155 1.026 7.727 1.00 68.06 83 ARG A N 1
ATOM 641 C CA . ARG A 1 83 ? 12.835 0.954 9.033 1.00 68.06 83 ARG A CA 1
ATOM 642 C C . ARG A 1 83 ? 13.374 2.308 9.466 1.00 68.06 83 ARG A C 1
ATOM 644 O O . ARG A 1 83 ? 13.235 2.665 10.624 1.00 68.06 83 ARG A O 1
ATOM 651 N N . VAL A 1 84 ? 13.889 3.096 8.521 1.00 66.31 84 VAL A N 1
ATOM 652 C CA . VAL A 1 84 ? 14.359 4.463 8.792 1.00 66.31 84 VAL A CA 1
ATOM 653 C C . VAL A 1 84 ? 13.223 5.317 9.355 1.00 66.31 84 VAL A C 1
ATOM 655 O O . VAL A 1 84 ? 13.417 6.042 10.324 1.00 66.31 84 VAL A O 1
ATOM 658 N N . TYR A 1 85 ? 12.018 5.204 8.791 1.00 70.56 85 TYR A N 1
ATOM 659 C CA . TYR A 1 85 ? 10.855 5.924 9.307 1.00 70.56 85 TYR A CA 1
ATOM 660 C C . TYR A 1 85 ? 10.414 5.421 10.684 1.00 70.56 85 TYR A C 1
ATOM 662 O O . TYR A 1 85 ? 10.057 6.237 11.523 1.00 70.56 85 TYR A O 1
ATOM 670 N N . ALA A 1 86 ? 10.456 4.110 10.932 1.00 69.38 86 ALA A N 1
ATOM 671 C CA . ALA A 1 86 ? 10.121 3.545 12.239 1.00 69.38 86 ALA A CA 1
ATOM 672 C C . ALA A 1 86 ? 11.122 3.949 13.338 1.00 69.38 86 ALA A C 1
ATOM 674 O O . ALA A 1 86 ? 10.723 4.161 14.475 1.00 69.38 86 ALA A O 1
ATOM 675 N N . GLU A 1 87 ? 12.407 4.069 12.999 1.00 70.38 87 GLU A N 1
ATOM 676 C CA . GLU A 1 87 ? 13.474 4.401 13.950 1.00 70.38 87 GLU A CA 1
ATOM 677 C C . GLU A 1 87 ? 13.589 5.907 14.229 1.00 70.38 87 GLU A C 1
ATOM 679 O O . GLU A 1 87 ? 14.006 6.296 15.318 1.00 70.38 87 GLU A O 1
ATOM 684 N N . LEU A 1 88 ? 13.260 6.759 13.251 1.00 74.12 88 LEU A N 1
ATOM 685 C CA . LEU A 1 88 ? 13.524 8.201 13.331 1.00 74.12 88 LEU A CA 1
ATOM 686 C C . LEU A 1 88 ? 12.278 9.069 13.512 1.00 74.12 88 LEU A C 1
ATOM 688 O O . LEU A 1 88 ? 12.417 10.233 13.895 1.00 74.12 88 LEU A O 1
ATOM 692 N N . LEU A 1 89 ? 11.076 8.566 13.209 1.00 68.44 89 LEU A N 1
ATOM 693 C CA . LEU A 1 89 ? 9.861 9.346 13.428 1.00 68.44 89 LEU A CA 1
ATOM 694 C C . LEU A 1 89 ? 9.381 9.178 14.875 1.00 68.44 89 LEU A C 1
ATOM 696 O O . LEU A 1 89 ? 9.286 8.048 15.352 1.00 68.44 89 LEU A O 1
ATOM 700 N N . PRO A 1 90 ? 9.041 10.278 15.570 1.00 60.38 90 PRO A N 1
ATOM 701 C CA . PRO A 1 90 ? 8.446 10.189 16.894 1.00 60.38 90 PRO A CA 1
ATOM 702 C C . PRO A 1 90 ? 7.122 9.424 16.824 1.00 60.38 90 PRO A C 1
ATOM 704 O O . PRO A 1 90 ? 6.366 9.560 15.854 1.00 60.38 90 PRO A O 1
ATOM 707 N N . GLU A 1 91 ? 6.826 8.642 17.864 1.00 65.69 91 GLU A N 1
ATOM 708 C CA . GLU A 1 91 ? 5.500 8.055 18.029 1.00 65.69 91 GLU A CA 1
ATOM 709 C C . GLU A 1 91 ? 4.473 9.194 18.051 1.00 65.69 91 GLU A C 1
ATOM 711 O O . GLU A 1 91 ? 4.550 10.109 18.873 1.00 65.69 91 GLU A O 1
ATOM 716 N N . GLN A 1 92 ? 3.554 9.196 17.084 1.00 58.94 92 GLN A N 1
ATOM 717 C CA . GLN A 1 92 ? 2.431 10.127 17.110 1.00 58.94 92 GLN A CA 1
ATOM 718 C C . GLN A 1 92 ? 1.498 9.683 18.242 1.00 58.94 92 GLN A C 1
ATOM 720 O O . GLN A 1 92 ? 1.014 8.551 18.207 1.00 58.94 92 GLN A O 1
ATOM 725 N N . ALA A 1 93 ? 1.350 10.554 19.245 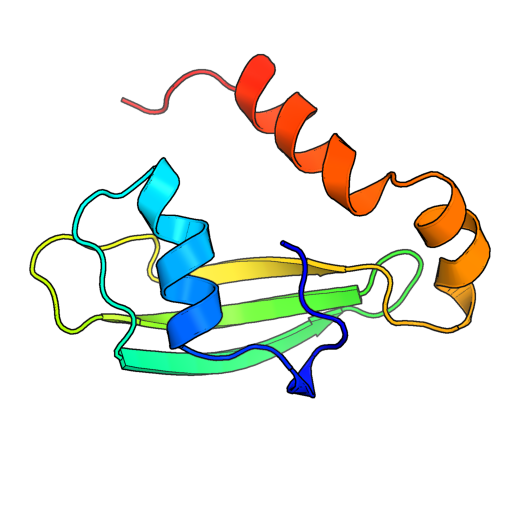1.00 43.09 93 ALA A N 1
ATOM 726 C CA . ALA A 1 93 ? 0.537 10.363 20.449 1.00 43.09 93 ALA A CA 1
ATOM 727 C C . ALA A 1 93 ? -0.966 10.271 20.156 1.00 43.09 93 ALA A C 1
ATOM 729 O O . ALA A 1 93 ? -1.418 10.923 19.184 1.00 43.09 93 ALA A O 1
#